Protein AF-A0A2G2YFY2-F1 (afdb_monomer_lite)

Structure (mmCIF, N/CA/C/O backbone):
data_AF-A0A2G2YFY2-F1
#
_entry.id   AF-A0A2G2YFY2-F1
#
loop_
_atom_site.group_PDB
_atom_site.id
_atom_site.type_symbol
_atom_site.label_atom_id
_atom_site.label_alt_id
_atom_site.label_comp_id
_atom_site.label_asym_id
_atom_site.label_entity_id
_atom_site.label_seq_id
_atom_site.pdbx_PDB_ins_code
_atom_site.Cartn_x
_atom_site.Cartn_y
_atom_site.Cartn_z
_atom_site.occupancy
_atom_site.B_iso_or_equiv
_atom_site.auth_seq_id
_atom_site.auth_comp_id
_atom_site.auth_asym_id
_atom_site.auth_atom_id
_atom_site.pdbx_PDB_model_num
ATOM 1 N N . MET A 1 1 ? -8.057 5.101 -5.515 1.00 44.12 1 MET A N 1
ATOM 2 C CA . MET A 1 1 ? -7.526 5.519 -4.195 1.00 44.12 1 MET A CA 1
ATOM 3 C C . MET A 1 1 ? -6.127 6.134 -4.325 1.00 44.12 1 MET A C 1
ATOM 5 O O . MET A 1 1 ? -5.317 5.981 -3.423 1.00 44.12 1 MET A O 1
ATOM 9 N N . VAL A 1 2 ? -5.821 6.832 -5.423 1.00 32.81 2 VAL A N 1
ATOM 10 C CA . VAL A 1 2 ? -4.517 7.482 -5.635 1.00 32.81 2 VAL A CA 1
ATOM 11 C C . VAL A 1 2 ? -4.736 8.688 -6.569 1.00 32.81 2 VAL A C 1
ATOM 13 O O . VAL A 1 2 ? -5.642 8.605 -7.393 1.00 32.81 2 VAL A O 1
ATOM 16 N N . ALA A 1 3 ? -4.030 9.801 -6.323 1.00 50.00 3 ALA A N 1
ATOM 17 C CA . ALA A 1 3 ? -4.276 11.176 -6.814 1.00 50.00 3 ALA A CA 1
ATOM 18 C C . ALA A 1 3 ? -4.351 11.311 -8.355 1.00 50.00 3 ALA A C 1
ATOM 20 O O . ALA A 1 3 ? -3.554 10.688 -9.040 1.00 50.00 3 ALA A O 1
ATOM 21 N N . ILE A 1 4 ? -5.223 12.135 -8.959 1.00 40.06 4 ILE A N 1
ATOM 22 C CA . ILE A 1 4 ? -5.299 13.615 -8.917 1.00 40.06 4 ILE A CA 1
ATOM 23 C C . ILE A 1 4 ? -6.746 14.054 -9.249 1.00 40.06 4 ILE A C 1
ATOM 25 O O . ILE A 1 4 ? -7.353 13.513 -10.159 1.00 40.06 4 ILE A O 1
ATOM 29 N N . GLY A 1 5 ? -7.299 15.048 -8.537 1.00 36.97 5 GLY A N 1
ATOM 30 C CA . GLY A 1 5 ? -8.482 15.815 -8.971 1.00 36.97 5 GLY A CA 1
ATOM 31 C C . GLY A 1 5 ? -9.784 15.034 -9.223 1.00 36.97 5 GLY A C 1
ATOM 32 O O . GLY A 1 5 ? -10.080 14.666 -10.345 1.00 36.97 5 GLY A O 1
ATOM 33 N N . LEU A 1 6 ? -10.637 14.907 -8.195 1.00 36.28 6 LEU A N 1
ATOM 34 C CA . LEU A 1 6 ? -12.086 14.646 -8.343 1.00 36.28 6 LEU A CA 1
ATOM 35 C C . LEU A 1 6 ? -12.466 13.538 -9.357 1.00 36.28 6 LEU A C 1
ATOM 37 O O . LEU A 1 6 ? -13.031 13.859 -10.393 1.00 36.28 6 LEU A O 1
ATOM 41 N N . SER A 1 7 ? -12.240 12.258 -9.030 1.00 41.06 7 SER A N 1
ATOM 42 C CA . SER A 1 7 ? -13.078 11.076 -9.366 1.00 41.06 7 SER A CA 1
ATOM 43 C C . SER A 1 7 ? -12.274 9.786 -9.170 1.00 41.06 7 SER A C 1
ATOM 45 O O . SER A 1 7 ? -11.065 9.825 -8.965 1.00 41.06 7 SER A O 1
ATOM 47 N N . ILE A 1 8 ? -12.938 8.628 -9.198 1.00 50.09 8 ILE A N 1
ATOM 48 C CA . ILE A 1 8 ? -12.278 7.348 -9.491 1.00 50.09 8 ILE A CA 1
ATOM 49 C C . ILE A 1 8 ? -11.495 7.553 -10.790 1.00 50.09 8 ILE A C 1
ATOM 51 O O . ILE A 1 8 ? -12.104 7.791 -11.827 1.00 50.09 8 ILE A O 1
ATOM 55 N N . GLN A 1 9 ? -10.167 7.556 -10.707 1.00 56.84 9 GLN A N 1
ATOM 56 C CA . GLN A 1 9 ? -9.328 7.787 -11.873 1.00 56.84 9 GLN A CA 1
ATOM 57 C C . GLN A 1 9 ? -9.444 6.594 -12.822 1.00 56.84 9 GLN A C 1
ATOM 59 O O . GLN A 1 9 ? -9.508 5.442 -12.370 1.00 56.84 9 GLN A O 1
ATOM 64 N N . GLU A 1 10 ? -9.494 6.877 -14.122 1.00 58.34 10 GLU A N 1
ATOM 65 C CA . GLU A 1 10 ? -9.395 5.847 -15.149 1.00 58.34 10 GLU A CA 1
ATOM 66 C C . GLU A 1 10 ? -8.086 5.062 -14.915 1.00 58.34 10 GLU A C 1
ATOM 68 O O . GLU A 1 10 ? -7.084 5.638 -14.479 1.00 58.34 10 GLU A O 1
ATOM 73 N N . PRO A 1 11 ? -8.048 3.743 -15.170 1.00 60.25 11 PRO A N 1
ATOM 74 C CA . PRO A 1 11 ? -6.839 2.938 -14.974 1.00 60.25 11 PRO A CA 1
ATOM 75 C C . PRO A 1 11 ? -5.601 3.474 -15.716 1.00 60.25 11 PRO A C 1
ATOM 77 O O . PRO A 1 11 ? -4.478 3.107 -15.371 1.00 60.25 11 PRO A O 1
ATOM 80 N N . VAL A 1 12 ? -5.819 4.323 -16.724 1.00 62.16 12 VAL A N 1
ATOM 81 C CA . VAL A 1 12 ? -4.818 4.987 -17.554 1.00 62.16 12 VAL A CA 1
ATOM 82 C C . VAL A 1 12 ? -5.112 6.488 -17.544 1.00 62.16 12 VAL A C 1
ATOM 84 O O . VAL A 1 12 ? -6.238 6.892 -17.819 1.00 62.16 12 VAL A O 1
ATOM 87 N N . ASP A 1 13 ? -4.103 7.298 -17.236 1.00 69.81 13 ASP A N 1
ATOM 88 C CA . ASP A 1 13 ? -4.187 8.758 -17.180 1.00 69.81 13 ASP A CA 1
ATOM 89 C C . ASP A 1 13 ? -2.852 9.351 -17.646 1.00 69.81 13 ASP A C 1
ATOM 91 O O . ASP A 1 13 ? -1.786 8.815 -17.330 1.00 69.81 13 ASP A O 1
ATOM 95 N N . GLU A 1 14 ? -2.893 10.456 -18.388 1.00 71.31 14 GLU A N 1
ATOM 96 C CA . GLU A 1 14 ? -1.693 11.152 -18.867 1.00 71.31 14 GLU A CA 1
ATOM 97 C C . GLU A 1 14 ? -0.799 11.635 -17.713 1.00 71.31 14 GLU A C 1
ATOM 99 O O . GLU A 1 14 ? 0.424 11.704 -17.858 1.00 71.31 14 GLU A O 1
ATOM 104 N N . ALA A 1 15 ? -1.377 11.895 -16.537 1.00 70.69 15 ALA A N 1
ATOM 105 C CA . ALA A 1 15 ? -0.655 12.300 -15.336 1.00 70.69 15 ALA A CA 1
ATOM 106 C C . ALA A 1 15 ? 0.305 11.224 -14.794 1.00 70.69 15 ALA A C 1
ATOM 108 O O . ALA A 1 15 ? 1.234 11.549 -14.051 1.00 70.69 15 ALA A O 1
ATOM 109 N N . PHE A 1 16 ? 0.118 9.953 -15.161 1.00 70.50 16 PHE A N 1
ATOM 110 C CA . PHE A 1 16 ? 1.026 8.868 -14.775 1.00 70.50 16 PHE A CA 1
ATOM 111 C C . PHE A 1 16 ? 2.274 8.778 -15.663 1.00 70.50 16 PHE A C 1
ATOM 113 O O . PHE A 1 16 ? 3.238 8.096 -15.298 1.00 70.50 16 PHE A O 1
ATOM 120 N N . GLY A 1 17 ? 2.274 9.486 -16.794 1.00 71.44 17 G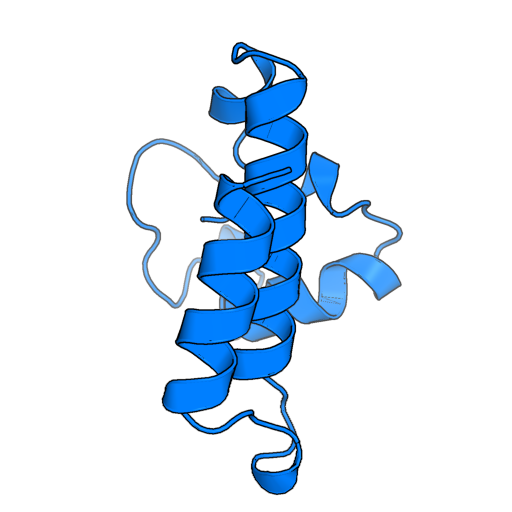LY A N 1
ATOM 121 C CA . GLY A 1 17 ? 3.245 9.344 -17.871 1.00 71.44 17 GLY A CA 1
ATOM 122 C C . GLY A 1 17 ? 2.740 8.420 -18.981 1.00 71.44 17 GLY A C 1
ATOM 123 O O . GLY A 1 17 ? 1.927 7.521 -18.763 1.00 71.44 17 GLY A O 1
ATOM 124 N N . GLU A 1 18 ? 3.232 8.647 -20.198 1.00 75.81 18 GLU A N 1
ATOM 125 C CA . GLU A 1 18 ? 2.799 7.915 -21.389 1.00 75.81 18 GLU A CA 1
ATOM 126 C C . GLU A 1 18 ? 2.982 6.395 -21.220 1.00 75.81 18 GLU A C 1
ATOM 128 O O . GLU A 1 18 ? 4.073 5.902 -20.925 1.00 75.81 18 GLU A O 1
ATOM 133 N N . GLY A 1 19 ? 1.892 5.639 -21.387 1.00 74.00 19 GLY A N 1
ATOM 134 C CA . GLY A 1 19 ? 1.898 4.175 -21.286 1.00 74.00 19 GLY A CA 1
ATOM 135 C C . GLY A 1 19 ? 2.044 3.611 -19.866 1.00 74.00 19 GLY A C 1
ATOM 136 O O . GLY A 1 19 ? 2.270 2.405 -19.715 1.00 74.00 19 GLY A O 1
ATOM 137 N N . VAL A 1 20 ? 1.921 4.441 -18.825 1.00 79.44 20 VAL A N 1
ATOM 138 C CA . VAL A 1 20 ? 1.953 4.007 -17.423 1.00 79.44 20 VAL A CA 1
ATOM 139 C C . VAL A 1 20 ? 0.529 3.957 -16.873 1.00 79.44 20 VAL A C 1
ATOM 141 O O . VAL A 1 20 ? -0.167 4.963 -16.808 1.00 79.44 20 VAL A O 1
ATOM 144 N N . ASP A 1 21 ? 0.088 2.768 -16.466 1.00 83.19 21 ASP A N 1
ATOM 145 C CA . ASP A 1 21 ? -1.169 2.609 -15.736 1.00 83.19 21 ASP A CA 1
ATOM 146 C C . ASP A 1 21 ? -1.011 2.965 -14.249 1.00 83.19 21 ASP A C 1
ATOM 148 O O . ASP A 1 21 ? 0.097 3.000 -13.698 1.00 83.19 21 ASP A O 1
ATOM 152 N N . LEU A 1 22 ? -2.143 3.174 -13.577 1.00 82.19 22 LEU A N 1
ATOM 153 C CA . LEU A 1 22 ? -2.191 3.517 -12.159 1.00 82.19 22 LEU A CA 1
ATOM 154 C C . LEU A 1 22 ? -1.403 2.527 -11.285 1.00 82.19 22 LEU A C 1
ATOM 156 O O . LEU A 1 22 ? -0.681 2.937 -10.380 1.00 82.19 22 LEU A O 1
ATOM 160 N N . VAL A 1 23 ? -1.517 1.221 -11.531 1.00 84.00 23 VAL A N 1
ATOM 161 C CA . VAL A 1 23 ? -0.855 0.201 -10.704 1.00 84.00 23 VAL A CA 1
ATOM 162 C C . VAL A 1 23 ? 0.659 0.346 -10.825 1.00 84.00 23 VAL A C 1
ATOM 164 O O . VAL A 1 23 ? 1.356 0.444 -9.813 1.00 84.00 23 VAL A O 1
ATOM 167 N N . ARG A 1 24 ? 1.182 0.435 -12.048 1.00 85.00 24 ARG A N 1
ATOM 168 C CA . ARG A 1 24 ? 2.614 0.637 -12.302 1.00 85.00 24 ARG A CA 1
ATOM 169 C C . ARG A 1 24 ? 3.113 1.947 -11.711 1.00 85.00 24 ARG A C 1
ATOM 171 O O . ARG A 1 24 ? 4.199 1.971 -11.128 1.00 85.00 24 ARG A O 1
AT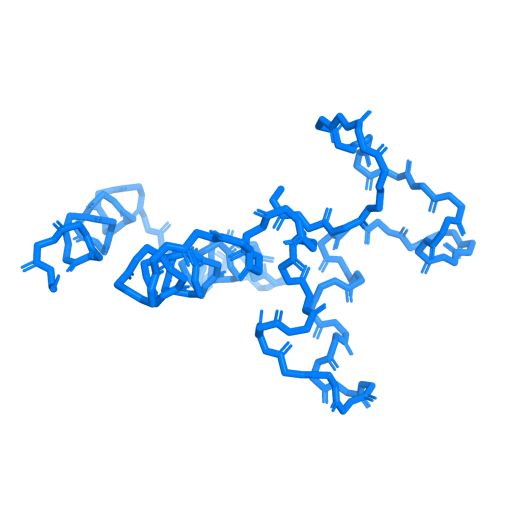OM 178 N N . TRP A 1 25 ? 2.321 3.010 -11.812 1.00 86.75 25 TRP A N 1
ATOM 179 C CA . TRP A 1 25 ? 2.658 4.301 -11.229 1.00 86.75 25 TRP A CA 1
ATOM 180 C C . TRP A 1 25 ? 2.785 4.223 -9.702 1.00 86.75 25 TRP A C 1
ATOM 182 O O . TRP A 1 25 ? 3.768 4.722 -9.152 1.00 86.75 25 TRP A O 1
ATOM 192 N N . VAL A 1 26 ? 1.857 3.541 -9.024 1.00 86.81 26 VAL A N 1
ATOM 193 C CA . VAL A 1 26 ? 1.868 3.352 -7.561 1.00 86.81 26 VAL A CA 1
ATOM 194 C C . VAL A 1 26 ? 3.034 2.474 -7.116 1.00 86.81 26 VAL A C 1
ATOM 196 O O . VAL A 1 26 ? 3.743 2.831 -6.178 1.00 86.81 26 VAL A O 1
ATOM 199 N N . HIS A 1 27 ? 3.283 1.350 -7.794 1.00 86.62 27 HIS A N 1
ATOM 200 C CA . HIS A 1 27 ? 4.431 0.480 -7.490 1.00 86.62 27 HIS A CA 1
ATOM 201 C C . HIS A 1 27 ? 5.769 1.212 -7.688 1.00 86.62 27 HIS A C 1
ATOM 203 O O . HIS A 1 27 ? 6.727 0.960 -6.959 1.00 86.62 27 HIS A O 1
ATOM 209 N N . GLY A 1 28 ? 5.829 2.167 -8.623 1.00 86.94 28 GLY A N 1
ATOM 210 C CA . GLY A 1 28 ? 6.992 3.027 -8.852 1.00 86.94 28 GLY A CA 1
ATOM 211 C C . GLY A 1 28 ? 7.187 4.153 -7.828 1.00 86.94 28 GLY A C 1
ATOM 212 O O . GLY A 1 28 ? 8.272 4.731 -7.788 1.00 86.94 28 GLY A O 1
ATOM 213 N N . ALA A 1 29 ? 6.196 4.459 -6.984 1.00 86.31 29 ALA A N 1
ATOM 214 C CA . ALA A 1 29 ? 6.249 5.587 -6.045 1.00 86.31 29 ALA A CA 1
ATOM 215 C C . ALA A 1 29 ? 7.435 5.503 -5.076 1.00 86.31 29 ALA A C 1
ATOM 217 O O . ALA A 1 29 ? 8.155 6.479 -4.871 1.00 86.31 29 ALA A O 1
ATOM 218 N N . SER A 1 30 ? 7.728 4.302 -4.565 1.00 83.56 30 SER A N 1
ATOM 219 C CA . SER A 1 30 ? 8.884 4.105 -3.684 1.00 83.56 30 SER A CA 1
ATOM 220 C C . SER A 1 30 ? 10.216 4.371 -4.392 1.00 83.56 30 SER A C 1
ATOM 222 O O . SER A 1 30 ? 11.149 4.849 -3.753 1.00 83.56 30 SER A O 1
ATOM 224 N N . ALA A 1 31 ? 10.322 4.075 -5.692 1.00 85.81 31 ALA A N 1
ATOM 225 C CA . ALA A 1 31 ? 11.522 4.365 -6.478 1.00 85.81 31 ALA A CA 1
ATOM 226 C C . ALA A 1 31 ? 11.657 5.866 -6.787 1.00 85.81 31 ALA A C 1
ATOM 228 O O . ALA A 1 31 ? 12.770 6.357 -6.957 1.00 85.81 31 ALA A O 1
ATOM 229 N N . ARG A 1 32 ? 10.536 6.600 -6.807 1.00 87.62 32 ARG A N 1
ATOM 230 C CA . ARG A 1 32 ? 10.500 8.068 -6.884 1.00 87.62 32 ARG A CA 1
ATOM 231 C C . ARG A 1 32 ? 10.774 8.756 -5.540 1.00 87.62 32 ARG A C 1
ATOM 233 O O . ARG A 1 32 ? 10.879 9.976 -5.505 1.00 87.62 32 ARG A O 1
ATOM 240 N N . GLY A 1 33 ? 10.916 7.997 -4.450 1.00 85.00 33 GLY A N 1
ATOM 241 C CA . GLY A 1 33 ? 11.134 8.534 -3.104 1.00 85.00 33 GLY A CA 1
ATOM 242 C C . GLY A 1 33 ? 9.868 9.082 -2.438 1.00 85.00 33 GLY A C 1
ATOM 243 O O . GLY A 1 33 ? 9.969 9.807 -1.451 1.00 85.00 33 GLY A O 1
ATOM 244 N N . GLU A 1 34 ? 8.687 8.749 -2.961 1.00 86.56 34 GLU A N 1
ATOM 245 C CA . GLU A 1 34 ? 7.403 9.179 -2.408 1.00 86.56 34 GLU A CA 1
ATOM 246 C C . GLU A 1 34 ? 6.965 8.251 -1.268 1.00 86.56 34 GLU A C 1
ATOM 248 O O . GLU A 1 34 ? 7.085 7.024 -1.355 1.00 86.56 34 GLU A O 1
ATOM 253 N N . THR A 1 35 ? 6.424 8.824 -0.192 1.00 84.12 35 THR A N 1
ATOM 254 C CA . THR A 1 35 ? 5.849 8.040 0.905 1.00 84.12 35 THR A CA 1
ATOM 255 C C . THR A 1 35 ? 4.420 7.587 0.579 1.00 84.12 35 THR A C 1
ATOM 257 O O . THR A 1 35 ? 3.722 8.233 -0.208 1.00 84.12 35 THR A O 1
ATOM 260 N N . PRO A 1 36 ? 3.925 6.505 1.213 1.00 81.19 36 PRO A N 1
ATOM 261 C CA . PRO A 1 36 ? 2.538 6.062 1.068 1.00 81.19 36 PRO A CA 1
ATOM 262 C C . PRO A 1 36 ? 1.501 7.151 1.370 1.00 81.19 36 PRO A C 1
ATOM 264 O O . PRO A 1 36 ? 0.411 7.143 0.813 1.00 81.19 36 PRO A O 1
ATOM 267 N N . GLU A 1 3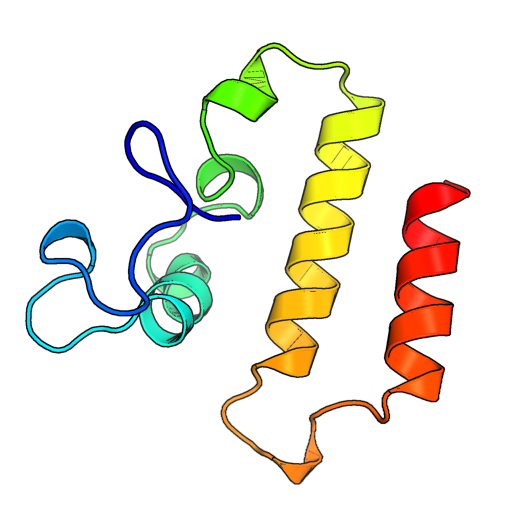7 ? 1.825 8.098 2.244 1.00 81.56 37 GLU A N 1
ATOM 268 C CA . GLU A 1 37 ? 0.971 9.237 2.574 1.00 81.56 37 GLU A CA 1
ATOM 269 C C . GLU A 1 37 ? 0.923 10.277 1.451 1.00 81.56 37 GLU A C 1
ATOM 271 O O . GLU A 1 37 ? -0.111 10.915 1.276 1.00 81.56 37 GLU A O 1
ATOM 276 N N . GLN A 1 38 ? 2.014 10.448 0.697 1.00 82.50 38 GLN A N 1
ATOM 277 C CA . GLN A 1 38 ? 2.096 11.411 -0.407 1.00 82.50 38 GLN A CA 1
ATOM 278 C C . GLN A 1 38 ? 1.330 10.948 -1.647 1.00 82.50 38 GLN A C 1
ATOM 280 O O . GLN A 1 38 ? 0.858 11.777 -2.417 1.00 82.50 38 GLN A O 1
ATOM 285 N N . ILE A 1 39 ? 1.182 9.634 -1.824 1.00 82.38 39 ILE A N 1
ATOM 286 C CA . ILE A 1 39 ? 0.395 9.063 -2.922 1.00 82.38 39 ILE A CA 1
ATOM 287 C C . ILE A 1 39 ? -1.112 9.044 -2.623 1.00 82.38 39 ILE A C 1
ATOM 289 O O . ILE A 1 39 ? -1.923 8.965 -3.544 1.00 82.38 39 ILE A O 1
ATOM 293 N N . LEU A 1 40 ? -1.525 9.145 -1.355 1.00 78.25 40 LEU A N 1
ATOM 294 C CA . LEU A 1 40 ? -2.944 9.284 -1.021 1.00 78.25 40 LEU A CA 1
ATOM 295 C C . LEU A 1 40 ? -3.500 10.621 -1.533 1.00 78.25 40 LEU A C 1
ATOM 297 O O . LEU A 1 40 ? -2.813 11.637 -1.550 1.00 78.25 40 LEU A O 1
ATOM 301 N N . ASP A 1 41 ? -4.780 10.624 -1.921 1.00 75.31 41 ASP A N 1
ATOM 302 C CA . ASP A 1 41 ? -5.474 11.844 -2.353 1.00 75.31 41 ASP A CA 1
ATOM 303 C C . ASP A 1 41 ? -5.369 12.935 -1.268 1.00 75.31 41 ASP A C 1
ATOM 305 O O . ASP A 1 41 ? -5.600 12.682 -0.082 1.00 75.31 41 ASP A O 1
ATOM 309 N N . ALA A 1 42 ? -5.063 14.166 -1.681 1.00 72.06 42 ALA A N 1
ATOM 310 C CA . ALA A 1 42 ? -4.997 15.334 -0.810 1.00 72.06 42 ALA A CA 1
ATOM 311 C C . ALA A 1 42 ? -6.284 15.545 0.010 1.00 72.06 42 ALA A C 1
ATOM 313 O O . ALA A 1 42 ? -6.223 16.107 1.102 1.00 72.06 42 ALA A O 1
ATOM 314 N N . LYS A 1 43 ? -7.440 15.042 -0.437 1.00 70.62 43 LYS A N 1
ATOM 315 C CA . LYS A 1 43 ? -8.688 15.029 0.349 1.00 70.62 43 LYS A CA 1
ATOM 316 C C . LYS A 1 43 ? -8.576 14.240 1.657 1.00 70.62 43 LYS A C 1
ATOM 318 O O . LYS A 1 43 ? -9.289 14.547 2.606 1.00 70.62 43 LYS A O 1
ATOM 323 N N . PHE A 1 44 ? -7.663 13.271 1.747 1.00 68.44 44 PHE A N 1
ATOM 324 C CA . PHE A 1 44 ? -7.368 12.537 2.983 1.00 68.44 44 PHE A CA 1
ATOM 325 C C . PHE A 1 44 ? -6.480 13.331 3.958 1.00 68.44 44 PHE A C 1
ATOM 327 O O . PHE A 1 44 ? -6.345 12.953 5.125 1.00 68.44 44 PHE A O 1
ATOM 334 N N . SER A 1 45 ? -5.894 14.456 3.528 1.00 66.81 45 SER A N 1
ATOM 335 C CA . SER A 1 45 ? -5.091 15.321 4.404 1.00 66.81 45 SER A CA 1
ATOM 336 C C . SER A 1 45 ? -5.942 16.057 5.446 1.00 66.81 45 SER A C 1
ATOM 338 O O . SER A 1 45 ? -5.472 16.270 6.562 1.00 66.81 45 SER A O 1
ATOM 340 N N . THR A 1 46 ? -7.208 16.358 5.136 1.00 70.19 46 THR A N 1
ATOM 341 C CA . THR A 1 46 ? -8.133 17.080 6.028 1.00 70.19 46 THR A CA 1
ATOM 342 C C . THR A 1 46 ? -8.907 16.168 6.983 1.00 70.19 46 THR A C 1
ATOM 344 O O . THR A 1 46 ? -9.689 16.653 7.797 1.00 70.19 46 THR A O 1
ATOM 347 N N . ILE A 1 47 ? -8.721 14.850 6.881 1.00 76.19 47 ILE A N 1
ATOM 348 C CA . ILE A 1 47 ? -9.426 13.844 7.688 1.00 76.19 47 ILE A CA 1
ATOM 349 C C . ILE A 1 47 ? -8.566 13.462 8.902 1.00 76.19 47 ILE A C 1
ATOM 351 O O . ILE A 1 47 ? -7.365 13.749 8.950 1.00 76.19 47 ILE A O 1
ATOM 355 N N . SER A 1 48 ? -9.187 12.832 9.902 1.00 83.69 48 SER A N 1
ATOM 356 C CA . SER A 1 48 ? -8.527 12.417 11.140 1.00 83.69 48 SER A CA 1
ATOM 357 C C . SER A 1 48 ? -7.270 11.574 10.880 1.00 83.69 48 SER A C 1
ATOM 359 O O . SER A 1 48 ? -7.169 10.811 9.916 1.00 83.69 48 SER A O 1
ATOM 361 N N . PHE A 1 49 ? -6.289 11.697 11.775 1.00 83.19 49 PHE A N 1
ATOM 362 C CA . PHE A 1 49 ? -5.036 10.944 11.690 1.00 83.19 49 PHE A CA 1
ATOM 363 C C . PHE A 1 49 ? -5.252 9.421 11.721 1.00 83.19 49 PHE A C 1
ATOM 365 O O . PHE A 1 49 ? -4.536 8.691 11.037 1.00 83.19 49 PHE A O 1
ATOM 372 N N . ALA A 1 50 ? -6.258 8.956 12.471 1.00 84.25 50 ALA A N 1
ATOM 373 C CA . ALA A 1 50 ? -6.667 7.552 12.503 1.00 84.25 50 ALA A CA 1
ATOM 374 C C . ALA A 1 50 ? -7.103 7.075 11.111 1.00 84.25 50 ALA A C 1
ATOM 376 O O . ALA A 1 50 ? -6.525 6.134 10.573 1.00 84.25 50 ALA A O 1
ATOM 377 N N . TRP A 1 51 ? -7.996 7.825 10.460 1.00 83.25 51 TRP A N 1
ATOM 378 C CA . TRP A 1 51 ? -8.453 7.498 9.113 1.00 83.25 51 TRP A CA 1
ATOM 379 C C . TRP A 1 51 ? -7.303 7.476 8.105 1.00 83.25 51 TRP A C 1
ATOM 381 O O . TRP A 1 51 ? -7.208 6.587 7.265 1.00 83.25 51 TRP A O 1
ATOM 391 N N . ARG A 1 52 ? -6.361 8.420 8.203 1.00 83.81 52 ARG A N 1
ATOM 392 C CA . ARG A 1 52 ? -5.183 8.433 7.324 1.00 83.81 52 ARG A CA 1
ATOM 393 C C . ARG A 1 52 ? -4.339 7.167 7.475 1.00 83.81 52 ARG A C 1
ATOM 395 O O . ARG A 1 52 ? -3.902 6.615 6.468 1.00 83.81 52 ARG A O 1
ATOM 402 N N . LYS A 1 53 ? -4.135 6.684 8.706 1.00 86.38 53 LYS A N 1
ATOM 403 C CA . LYS A 1 53 ? -3.447 5.408 8.956 1.00 86.38 53 LYS A CA 1
ATOM 404 C C . LYS A 1 53 ? -4.195 4.230 8.337 1.00 86.38 53 LYS A C 1
ATOM 406 O O . LYS A 1 53 ? -3.554 3.403 7.691 1.00 86.38 53 LYS A O 1
ATOM 411 N N . GLU A 1 54 ? -5.517 4.184 8.474 1.00 88.94 54 GLU A N 1
ATOM 412 C CA . GLU A 1 54 ? -6.349 3.150 7.849 1.00 88.94 54 GLU A CA 1
ATOM 413 C C . GLU A 1 54 ? -6.225 3.173 6.319 1.00 88.94 54 GLU A C 1
ATOM 415 O O . GLU A 1 54 ? -6.064 2.129 5.684 1.00 88.94 54 GLU A O 1
ATOM 420 N N . MET A 1 55 ? -6.218 4.359 5.704 1.00 88.00 55 MET A N 1
ATOM 421 C CA . MET A 1 55 ? -6.050 4.507 4.253 1.00 88.00 55 MET A CA 1
ATOM 422 C C . MET A 1 55 ? -4.667 4.047 3.784 1.00 88.00 55 MET A C 1
ATOM 424 O O . MET A 1 55 ? -4.573 3.324 2.791 1.00 88.00 55 MET A O 1
ATOM 428 N N . VAL A 1 56 ? -3.598 4.388 4.513 1.00 88.19 56 VAL A N 1
ATOM 429 C CA . VAL A 1 56 ? -2.241 3.889 4.223 1.00 88.19 56 VAL A CA 1
ATOM 430 C C . VAL A 1 56 ? -2.179 2.368 4.359 1.00 88.19 56 VAL A C 1
ATOM 432 O O . VAL A 1 56 ? -1.571 1.692 3.529 1.00 88.19 56 VAL A O 1
ATOM 435 N N . ALA A 1 57 ? -2.803 1.799 5.388 1.00 90.12 57 ALA A N 1
ATOM 436 C CA . ALA A 1 57 ? -2.814 0.356 5.586 1.00 90.12 57 ALA A CA 1
ATOM 437 C C . ALA A 1 57 ? -3.620 -0.358 4.485 1.00 90.12 57 ALA A C 1
ATOM 439 O O . ALA A 1 57 ? -3.140 -1.332 3.908 1.00 90.12 57 ALA A O 1
ATOM 440 N N . THR A 1 58 ? -4.771 0.191 4.095 1.00 91.00 58 THR A N 1
ATOM 441 C CA . THR A 1 58 ? -5.574 -0.287 2.957 1.00 91.00 58 THR A CA 1
ATOM 442 C C . THR A 1 58 ? -4.775 -0.249 1.652 1.00 91.00 58 THR A C 1
ATOM 444 O O . THR A 1 58 ? -4.799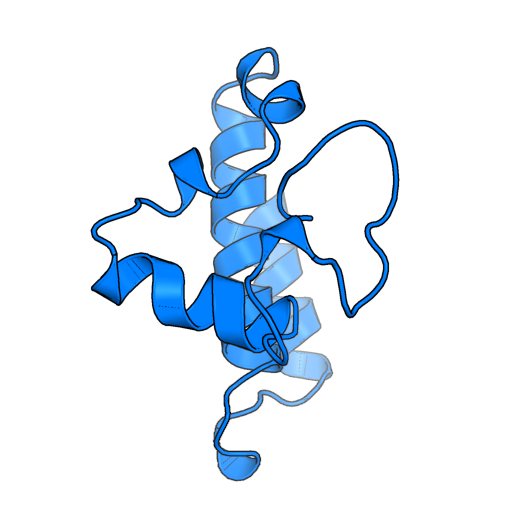 -1.202 0.872 1.00 91.00 58 THR A O 1
ATOM 447 N N . LEU A 1 59 ? -4.006 0.817 1.423 1.00 89.31 59 LEU A N 1
ATOM 448 C CA . LEU A 1 59 ? -3.139 0.950 0.254 1.00 89.31 59 LEU A CA 1
ATOM 449 C C . LEU A 1 59 ? -2.050 -0.132 0.207 1.00 89.31 59 LEU A C 1
ATOM 451 O O . LEU A 1 59 ? -1.778 -0.685 -0.858 1.00 89.31 59 LEU A O 1
ATOM 455 N N . LYS A 1 60 ? -1.477 -0.505 1.357 1.00 89.56 60 LYS A N 1
ATOM 456 C CA . LYS A 1 60 ? -0.533 -1.633 1.447 1.00 89.56 60 LYS A CA 1
ATOM 457 C C . LYS A 1 60 ? -1.191 -2.958 1.056 1.00 89.56 60 LYS A C 1
ATOM 459 O O . LYS A 1 60 ? -0.577 -3.743 0.336 1.00 89.56 60 LYS A O 1
ATOM 464 N N . VAL A 1 61 ? -2.439 -3.198 1.466 1.00 91.12 61 VAL A N 1
ATOM 465 C CA . VAL A 1 61 ? -3.200 -4.385 1.031 1.00 91.12 61 VAL A CA 1
ATOM 466 C C . VAL A 1 61 ? -3.395 -4.371 -0.489 1.00 91.12 61 VAL A C 1
ATOM 468 O O . VAL A 1 61 ? -3.158 -5.383 -1.150 1.00 91.12 61 VAL A O 1
ATOM 471 N N . ALA A 1 62 ? -3.762 -3.221 -1.061 1.00 90.12 62 ALA A N 1
ATOM 472 C CA . ALA A 1 62 ? -3.959 -3.065 -2.502 1.00 90.12 62 ALA A CA 1
ATOM 473 C C . ALA A 1 62 ? -2.672 -3.321 -3.312 1.00 90.12 62 ALA A C 1
ATOM 475 O O . ALA A 1 62 ? -2.725 -3.985 -4.350 1.00 90.12 62 ALA A O 1
ATOM 476 N N . LEU A 1 63 ? -1.513 -2.871 -2.821 1.00 89.31 63 LEU A N 1
ATOM 477 C CA . LEU A 1 63 ? -0.205 -3.146 -3.430 1.00 89.31 63 LEU A CA 1
ATOM 478 C C . LEU A 1 63 ? 0.088 -4.650 -3.521 1.00 89.31 63 LEU A C 1
ATOM 480 O O . LEU A 1 63 ? 0.534 -5.130 -4.559 1.00 89.31 63 LEU A O 1
ATOM 484 N N . ILE A 1 64 ? -0.224 -5.409 -2.468 1.00 90.88 64 ILE A N 1
ATOM 485 C CA . ILE A 1 64 ? -0.021 -6.867 -2.436 1.00 90.88 64 ILE A CA 1
ATOM 486 C C . ILE A 1 64 ? -1.014 -7.580 -3.371 1.00 90.88 64 ILE A C 1
ATOM 488 O O . ILE A 1 64 ? -0.661 -8.530 -4.070 1.00 90.88 64 ILE A O 1
ATOM 492 N N . CYS A 1 65 ? -2.257 -7.097 -3.450 1.00 91.25 65 CYS A N 1
ATOM 493 C CA . CYS A 1 65 ? -3.266 -7.628 -4.376 1.00 91.25 65 CYS A CA 1
ATOM 494 C C . CYS A 1 65 ? -2.905 -7.400 -5.851 1.00 91.25 65 CYS A C 1
ATOM 496 O O . CYS A 1 65 ? -3.302 -8.184 -6.714 1.00 91.25 65 CYS A O 1
ATOM 498 N N . THR A 1 66 ? -2.146 -6.342 -6.135 1.00 90.06 66 THR A N 1
ATOM 499 C CA . THR A 1 66 ? -1.736 -5.932 -7.483 1.00 90.06 66 THR A CA 1
ATOM 500 C C . THR A 1 66 ? -0.272 -6.249 -7.786 1.00 90.06 66 THR A C 1
ATOM 502 O O . THR A 1 66 ? 0.286 -5.699 -8.732 1.00 90.06 66 THR A O 1
ATOM 505 N N . ASP A 1 67 ? 0.353 -7.153 -7.022 1.00 90.69 67 ASP A N 1
ATOM 506 C CA . ASP A 1 67 ? 1.741 -7.560 -7.249 1.00 90.69 67 ASP A CA 1
ATOM 507 C C . ASP A 1 67 ? 1.938 -8.022 -8.706 1.00 90.69 67 ASP A C 1
ATOM 509 O O . ASP A 1 67 ? 1.106 -8.743 -9.283 1.00 90.69 67 ASP A O 1
ATOM 513 N N . ALA A 1 68 ? 3.044 -7.592 -9.314 1.00 87.25 68 ALA A N 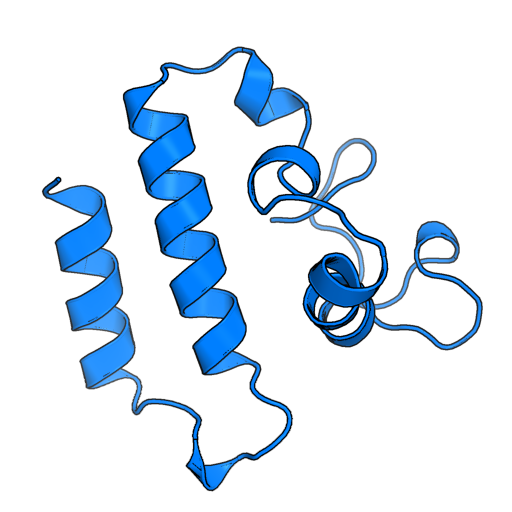1
ATOM 514 C CA . ALA A 1 68 ? 3.408 -7.956 -10.678 1.00 87.25 68 ALA A CA 1
ATOM 515 C C . ALA A 1 68 ? 3.557 -9.479 -10.849 1.00 87.25 68 ALA A C 1
ATOM 517 O O . ALA A 1 68 ? 3.343 -9.998 -11.943 1.00 87.25 68 ALA A O 1
ATOM 518 N N . ILE A 1 69 ? 3.874 -10.204 -9.771 1.00 89.75 69 ILE A N 1
ATOM 519 C CA . ILE A 1 69 ? 4.009 -11.659 -9.736 1.00 89.75 69 ILE A CA 1
ATOM 520 C C . ILE A 1 69 ? 2.679 -12.277 -9.266 1.00 89.75 69 ILE A C 1
ATOM 522 O O . ILE A 1 69 ? 2.350 -12.202 -8.079 1.00 89.75 69 ILE A O 1
ATOM 526 N N . PRO A 1 70 ? 1.923 -12.978 -10.138 1.00 89.19 70 PRO A N 1
ATOM 527 C CA . PRO A 1 70 ? 0.607 -13.524 -9.789 1.00 89.19 70 PRO A CA 1
ATOM 528 C C . PRO A 1 70 ? 0.619 -14.477 -8.590 1.00 89.19 70 PRO A C 1
ATOM 530 O O . PRO A 1 70 ? -0.320 -14.486 -7.803 1.00 89.19 70 PRO A O 1
ATOM 533 N N . ALA A 1 71 ? 1.700 -15.244 -8.415 1.00 92.25 71 ALA A N 1
ATOM 534 C CA . ALA A 1 71 ? 1.850 -16.189 -7.308 1.00 92.25 71 ALA A CA 1
ATOM 535 C C . ALA A 1 71 ? 1.990 -15.518 -5.927 1.00 92.25 71 ALA A C 1
ATOM 537 O O . ALA A 1 71 ? 1.760 -16.173 -4.913 1.00 92.25 71 ALA A O 1
ATOM 538 N N . LYS A 1 72 ? 2.361 -14.230 -5.873 1.00 91.06 72 LYS A N 1
ATOM 539 C CA . LYS A 1 72 ? 2.444 -13.457 -4.623 1.00 91.06 72 LYS A CA 1
ATOM 540 C C . LYS A 1 72 ? 1.104 -12.855 -4.208 1.00 91.06 72 LYS A C 1
ATOM 542 O O . LYS A 1 72 ? 0.960 -12.429 -3.063 1.00 91.06 72 LYS A O 1
ATOM 547 N N . ARG A 1 73 ? 0.123 -12.826 -5.115 1.00 93.00 73 ARG A N 1
ATOM 548 C CA . ARG A 1 73 ? -1.184 -12.232 -4.838 1.00 93.00 73 ARG A CA 1
ATOM 549 C C . ARG A 1 73 ? -1.936 -13.093 -3.817 1.00 93.00 73 ARG A C 1
ATOM 551 O O . ARG A 1 73 ? -2.036 -14.312 -3.988 1.00 93.00 73 ARG A O 1
ATOM 558 N N . PRO A 1 74 ? -2.479 -12.491 -2.751 1.00 93.62 74 PRO A N 1
ATOM 559 C CA . PRO A 1 74 ? -3.205 -13.213 -1.723 1.00 93.62 74 PRO A CA 1
ATOM 560 C C . PRO A 1 74 ? -4.519 -13.772 -2.277 1.00 93.62 74 PRO A C 1
ATOM 562 O O . PRO A 1 74 ? -5.138 -13.217 -3.186 1.00 93.62 74 PRO A O 1
ATOM 565 N N . ARG A 1 75 ? -4.997 -14.865 -1.678 1.00 94.00 75 ARG A N 1
ATOM 566 C CA . ARG A 1 75 ? -6.371 -15.329 -1.908 1.00 94.00 75 ARG A CA 1
ATOM 567 C C . ARG A 1 75 ? -7.358 -14.339 -1.295 1.00 94.00 75 ARG A C 1
ATOM 569 O O . ARG A 1 75 ? -7.083 -13.788 -0.233 1.00 94.00 75 ARG A O 1
ATOM 576 N N . MET A 1 76 ? -8.546 -14.215 -1.887 1.00 93.19 76 MET A N 1
ATOM 577 C CA . MET A 1 76 ? -9.568 -13.261 -1.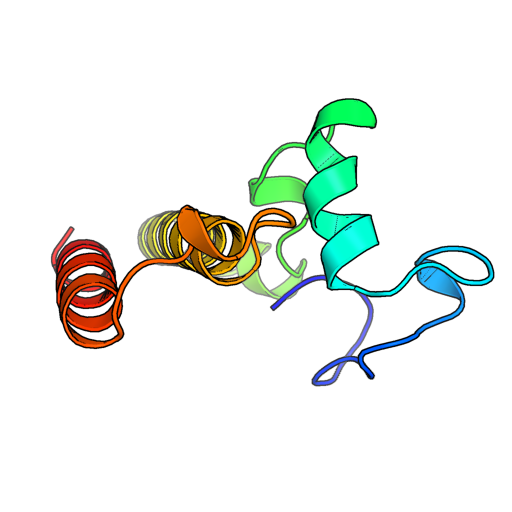433 1.00 93.19 76 MET A CA 1
ATOM 578 C C . MET A 1 76 ? -9.913 -13.398 0.060 1.00 93.19 76 MET A C 1
ATOM 580 O O . MET A 1 76 ? -10.067 -12.395 0.744 1.00 93.19 76 MET A O 1
ATOM 584 N N . LYS A 1 77 ? -9.932 -14.625 0.605 1.00 94.69 77 LYS A N 1
ATOM 585 C CA . LYS A 1 77 ? -10.107 -14.848 2.052 1.00 94.69 77 LYS A CA 1
ATOM 586 C C . LYS A 1 77 ? -9.080 -14.070 2.888 1.00 94.69 77 LYS A C 1
ATOM 588 O O . LYS A 1 77 ? -9.455 -13.407 3.846 1.00 94.69 77 LYS A O 1
ATOM 593 N N . LYS A 1 78 ? -7.803 -14.112 2.496 1.00 93.56 78 LYS A N 1
ATOM 594 C CA . LYS A 1 78 ? -6.731 -13.411 3.208 1.00 93.56 78 LYS A CA 1
ATOM 595 C C . LYS A 1 78 ? -6.838 -11.895 3.045 1.00 93.56 78 LYS A C 1
ATOM 597 O O . LYS A 1 78 ? -6.550 -11.174 3.988 1.00 93.56 78 LYS A O 1
ATOM 602 N N . VAL A 1 79 ? -7.291 -11.418 1.883 1.00 93.31 79 VAL A N 1
ATOM 603 C CA . VAL A 1 79 ? -7.553 -9.986 1.655 1.00 93.31 79 VAL A CA 1
ATOM 604 C C . VAL A 1 79 ? -8.604 -9.465 2.632 1.00 93.31 79 VAL A C 1
ATOM 606 O O . VAL A 1 79 ? -8.395 -8.423 3.242 1.00 93.31 79 VAL A O 1
ATOM 609 N N . VAL A 1 80 ? -9.701 -10.203 2.829 1.00 94.12 80 VAL A N 1
ATOM 610 C CA . VAL A 1 80 ? -10.751 -9.824 3.789 1.00 94.12 80 VAL A CA 1
ATOM 611 C C . VAL A 1 80 ? -10.206 -9.772 5.217 1.00 94.12 80 VAL A C 1
ATOM 613 O O . VAL A 1 80 ? -10.450 -8.789 5.905 1.00 94.12 80 VAL A O 1
ATOM 616 N N . GLU A 1 81 ? -9.429 -10.775 5.637 1.00 94.56 81 GLU A N 1
ATOM 617 C CA . GLU A 1 81 ? -8.775 -10.780 6.957 1.00 94.56 81 GLU A CA 1
ATOM 618 C C . GLU A 1 81 ? -7.878 -9.544 7.143 1.00 94.56 81 GLU A C 1
ATOM 620 O O . GLU A 1 81 ? -8.001 -8.831 8.134 1.00 94.56 81 GLU A O 1
ATOM 625 N N . MET A 1 82 ? -7.036 -9.229 6.151 1.00 93.25 82 MET A N 1
ATOM 626 C CA . MET A 1 82 ? -6.156 -8.055 6.197 1.00 93.25 82 MET A CA 1
ATOM 627 C C . MET A 1 82 ? -6.943 -6.742 6.279 1.00 93.25 82 MET A C 1
ATOM 629 O O . MET A 1 82 ? -6.545 -5.838 7.001 1.00 93.25 82 MET A O 1
ATOM 633 N N . LEU A 1 83 ? -8.056 -6.613 5.552 1.00 92.06 83 LEU A N 1
ATOM 634 C CA . LEU A 1 83 ? -8.891 -5.407 5.602 1.00 92.06 83 LEU A CA 1
ATOM 635 C C . LEU A 1 83 ? -9.621 -5.261 6.944 1.00 92.06 83 LEU A C 1
ATOM 637 O O . LEU A 1 83 ? -9.769 -4.144 7.434 1.00 92.06 83 LEU A O 1
ATOM 641 N N . GLN A 1 84 ? -10.045 -6.367 7.559 1.00 93.31 84 GLN A N 1
ATOM 642 C CA . GLN A 1 84 ? -10.646 -6.343 8.894 1.00 93.31 84 GLN A CA 1
ATOM 643 C C . GLN A 1 84 ? -9.648 -5.844 9.944 1.00 93.31 84 GLN A C 1
ATOM 645 O O . GLN A 1 84 ? -10.005 -4.982 10.745 1.00 93.31 84 GLN A O 1
ATOM 650 N N . GLU A 1 85 ? -8.394 -6.305 9.882 1.00 91.62 85 GLU A N 1
ATOM 651 C CA . GLU A 1 85 ? -7.303 -5.836 10.750 1.00 91.62 85 GLU A CA 1
ATOM 652 C C . GLU A 1 85 ? -7.065 -4.321 10.614 1.00 91.62 85 GLU A C 1
ATOM 654 O O . GLU A 1 85 ? -6.790 -3.653 11.608 1.00 91.62 85 GLU A O 1
ATOM 659 N N . VAL A 1 86 ? -7.223 -3.756 9.408 1.00 88.75 86 VAL A N 1
ATOM 660 C CA . VAL A 1 86 ? -7.093 -2.306 9.178 1.00 88.75 86 VAL A CA 1
ATOM 661 C C . VAL A 1 86 ? -8.180 -1.514 9.902 1.00 88.75 86 VAL A C 1
ATOM 663 O O . VAL A 1 86 ? -7.876 -0.515 10.540 1.00 88.75 86 VAL A O 1
ATOM 666 N N . THR A 1 87 ? -9.433 -1.959 9.817 1.00 78.81 87 THR A N 1
ATOM 667 C CA . THR A 1 87 ? -10.588 -1.247 10.402 1.00 78.81 87 THR A CA 1
ATOM 668 C C . THR A 1 87 ? -10.728 -1.398 11.918 1.00 78.81 87 THR A C 1
ATOM 670 O O . THR A 1 87 ? -11.553 -0.724 12.528 1.00 78.81 87 THR A O 1
ATOM 673 N N . GLN A 1 88 ? -9.974 -2.314 12.528 1.00 64.38 88 GLN A N 1
ATOM 674 C CA . GLN A 1 88 ? -10.022 -2.606 13.965 1.00 64.38 88 GLN A CA 1
ATOM 675 C C . GLN A 1 88 ? -8.846 -1.992 14.749 1.00 64.38 88 GLN A C 1
ATOM 677 O O . GLN A 1 88 ? -8.722 -2.260 15.945 1.00 64.38 88 GLN A O 1
ATOM 682 N N . SER A 1 89 ? -7.982 -1.208 14.088 1.00 56.28 89 SER A N 1
ATOM 683 C CA . SER A 1 89 ? -6.742 -0.642 14.646 1.00 56.28 89 SER A CA 1
ATOM 684 C C . SER A 1 89 ? -6.860 0.804 15.123 1.00 56.28 89 SER A C 1
ATOM 686 O O . SER A 1 89 ? -7.764 1.535 14.679 1.00 56.28 89 SER A O 1
#

InterPro domains:
  IPR051564 Leucine-rich repeat receptor-like kinase [PTHR48055] (9-86)

pLDDT: mean 79.25, std 15.23, range [32.81, 94.69]

Secondary structure (DSSP, 8-state):
---SSSS---SB-GGG-TT-BHHHHHHTTTTTT--HHHHS-GGGGGS-HHHHHHHHHHHHHHHHHT-SSGGGSPPHHHHHHHHHHHHT-

Sequence (89 aa):
MVAIGLSIQEPVDEAFGEGVDLVRWVHGASARGETPEQILDAKFSTISFAWRKEMVATLKVALICTDAIPAKRPRMKKVVEMLQEVTQS

Organism: Capsicum annuum (NCBI:txid4072)

Foldseek 3Di:
DFDDDDDDDDQDDCVLPPPDGPLNSLVCCVVVVHDLLRRDYCVCVPDDPLVSQLSSQLVVLVNQCSDPDPVSHDDPVVSVVSNVVSVVD

Radius of gyration: 13.65 Å; chains: 1; bounding box: 25×33×36 Å